Protein AF-A0A0D8ZX97-F1 (afdb_monomer_lite)

Sequence (149 aa):
MDNINALNSFAIAQISLDLYLPQQVEAIASQAKVGTRIPQRKANYSDKTRIRFKDAQGMVFRRTGLKTSSEVKKYLKVLKISLDLRLTSAWREINLNLVEKIVALITNCPLFKVGDRVYSLEYSPSQIRLEPWSPFVVRAIADGMVVLE

Foldseek 3Di:
DVVVVVVVVVVVVVVVVVVVVVVVVVVVVVVVPPPPVVPPPPDDPPPPPDQDLVNLQVLLCVLQVDDDPVLVVVLCVVVVHDDDSVDSVSSVCCNPPPSVVSNCCVVPPPPDDVPDDDDDPPPPPPPPPPPPPDDWDFPDDDPNDTDTD

Radius of gyration: 29.48 Å; chains: 1; bounding box: 79×52×67 Å

pLDDT: mean 71.2, std 17.63, range [39.88, 95.75]

Secondary structure (DSSP, 8-state):
-HHHHHHHHHHHHHHHHHHHHHHHHHHHHHHHTS----------TT-TTPPPHHHHHHHHHHHH----HHHHHHHHHHTT----TTSHHHHHHIIIIIHHHHHHHHHTS-S--TT--PPP-----------S-----EEEEETTEEEE-

Organism: NCBI:txid1618023

Structure (mmCIF, N/CA/C/O backbone):
data_AF-A0A0D8ZX97-F1
#
_entry.id   AF-A0A0D8ZX97-F1
#
loop_
_atom_site.group_PDB
_atom_site.id
_atom_site.type_symbol
_atom_site.label_atom_id
_atom_site.label_alt_id
_atom_site.label_comp_id
_atom_site.label_asym_id
_atom_site.label_entity_id
_atom_site.label_seq_id
_atom_site.pdbx_PDB_ins_code
_atom_site.Cartn_x
_atom_site.Cartn_y
_atom_site.Cartn_z
_atom_site.occupancy
_atom_site.B_iso_or_equiv
_atom_site.auth_seq_id
_atom_site.auth_comp_id
_atom_site.auth_asym_id
_atom_site.auth_atom_id
_atom_site.pdbx_PDB_model_num
ATOM 1 N N . MET A 1 1 ? 49.751 -7.057 41.583 1.00 53.66 1 MET A N 1
ATOM 2 C CA . MET A 1 1 ? 49.403 -5.667 41.188 1.00 53.66 1 MET A CA 1
ATOM 3 C C . MET A 1 1 ? 48.721 -5.628 39.812 1.00 53.66 1 MET A C 1
ATOM 5 O O . MET A 1 1 ? 48.451 -4.557 39.289 1.00 53.66 1 MET A O 1
ATOM 9 N N . ASP A 1 2 ? 48.358 -6.785 39.256 1.00 57.44 2 ASP A N 1
ATOM 10 C CA . ASP A 1 2 ? 48.023 -6.939 37.834 1.00 57.44 2 ASP A CA 1
ATOM 11 C C . ASP A 1 2 ? 46.546 -6.652 37.515 1.00 57.44 2 ASP A C 1
ATOM 13 O O . ASP A 1 2 ? 46.220 -6.203 36.420 1.00 57.44 2 ASP A O 1
ATOM 17 N N . ASN A 1 3 ? 45.657 -6.788 38.507 1.00 58.88 3 ASN A N 1
ATOM 18 C CA . ASN A 1 3 ? 44.221 -6.527 38.344 1.00 58.88 3 ASN A CA 1
ATOM 19 C C . ASN A 1 3 ? 43.877 -5.041 38.148 1.00 58.88 3 ASN A C 1
ATOM 21 O O . ASN A 1 3 ? 42.913 -4.728 37.458 1.00 58.88 3 ASN A O 1
ATOM 25 N N . ILE A 1 4 ? 44.661 -4.119 38.717 1.00 59.06 4 ILE A N 1
ATOM 26 C CA . ILE A 1 4 ? 44.428 -2.672 38.556 1.00 59.06 4 ILE A CA 1
ATOM 27 C C . ILE A 1 4 ? 44.792 -2.236 37.131 1.00 59.06 4 ILE A C 1
ATOM 29 O O . ILE A 1 4 ? 44.069 -1.461 36.512 1.00 59.06 4 ILE A O 1
ATOM 33 N N . ASN A 1 5 ? 45.862 -2.802 36.568 1.00 61.66 5 ASN A N 1
ATOM 34 C CA . ASN A 1 5 ? 46.280 -2.517 35.196 1.00 61.66 5 ASN A CA 1
ATOM 35 C C . ASN A 1 5 ? 45.299 -3.088 34.161 1.00 61.66 5 ASN A C 1
ATOM 37 O O . ASN A 1 5 ? 45.040 -2.431 33.156 1.00 61.66 5 ASN A O 1
ATOM 41 N N . ALA A 1 6 ? 44.712 -4.261 34.426 1.00 60.25 6 ALA A N 1
ATOM 42 C CA . ALA A 1 6 ? 43.682 -4.860 33.574 1.00 60.25 6 ALA A CA 1
ATOM 43 C C . ALA A 1 6 ? 42.345 -4.090 33.609 1.00 60.25 6 ALA A C 1
ATOM 45 O O . ALA A 1 6 ? 41.693 -3.924 32.581 1.00 60.25 6 ALA A O 1
ATOM 46 N N . LEU A 1 7 ? 41.945 -3.576 34.777 1.00 61.84 7 LEU A N 1
ATOM 47 C CA . LEU A 1 7 ? 40.753 -2.729 34.903 1.00 61.84 7 LEU A CA 1
ATOM 48 C C . LEU A 1 7 ? 40.947 -1.371 34.218 1.00 61.84 7 LEU A C 1
ATOM 50 O O . LEU A 1 7 ? 40.044 -0.890 33.536 1.00 61.84 7 LEU A O 1
ATOM 54 N N . ASN A 1 8 ? 42.140 -0.785 34.336 1.00 65.88 8 ASN A N 1
ATOM 55 C CA . ASN A 1 8 ? 42.470 0.475 33.674 1.00 65.88 8 ASN A CA 1
ATOM 56 C C . ASN A 1 8 ? 42.532 0.323 32.148 1.00 65.88 8 ASN A C 1
ATOM 58 O O . ASN A 1 8 ? 42.025 1.185 31.435 1.00 65.88 8 ASN A O 1
ATOM 62 N N . SER A 1 9 ? 43.096 -0.772 31.627 1.00 65.44 9 SER A N 1
ATOM 63 C CA . SER A 1 9 ? 43.127 -1.020 30.180 1.00 65.44 9 SER A CA 1
ATOM 64 C C . SER A 1 9 ? 41.730 -1.271 29.605 1.00 65.44 9 SER A C 1
ATOM 66 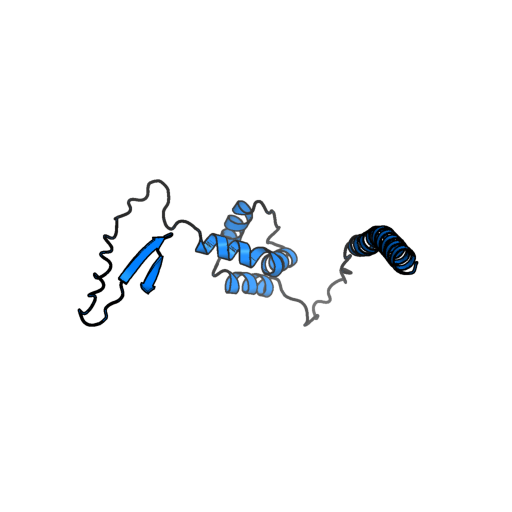O O . SER A 1 9 ? 41.422 -0.766 28.526 1.00 65.44 9 SER A O 1
ATOM 68 N N . PHE A 1 10 ? 40.856 -1.962 30.342 1.00 67.75 10 PHE A N 1
ATOM 69 C CA . PHE A 1 10 ? 39.456 -2.152 29.959 1.00 67.75 10 PHE A CA 1
ATOM 70 C C . PHE A 1 10 ? 38.674 -0.832 29.958 1.00 67.75 10 PHE A C 1
ATOM 72 O O . PHE A 1 10 ? 37.965 -0.535 28.999 1.00 67.75 10 PHE A O 1
ATOM 79 N N . ALA A 1 11 ? 38.849 -0.000 30.989 1.00 67.50 11 ALA A N 1
ATOM 80 C CA . ALA A 1 11 ? 38.216 1.315 31.061 1.00 67.50 11 ALA A CA 1
ATOM 81 C C . ALA A 1 11 ? 38.659 2.226 29.903 1.00 67.50 11 ALA A C 1
ATOM 83 O O . ALA A 1 11 ? 37.827 2.878 29.275 1.00 67.50 11 ALA A O 1
ATOM 84 N N . ILE A 1 12 ? 39.951 2.223 29.561 1.00 67.94 12 ILE A N 1
ATOM 85 C CA . ILE A 1 12 ? 40.490 2.982 28.423 1.00 67.94 12 ILE A CA 1
ATOM 86 C C . ILE A 1 12 ? 39.927 2.459 27.092 1.00 67.94 12 ILE A C 1
ATOM 88 O O . ILE A 1 12 ? 39.563 3.258 26.226 1.00 67.94 12 ILE A O 1
ATOM 92 N N . ALA A 1 13 ? 39.807 1.139 26.924 1.00 67.19 13 ALA A N 1
ATOM 93 C CA . ALA A 1 13 ? 39.220 0.536 25.728 1.00 67.19 13 ALA A CA 1
ATOM 94 C C . ALA A 1 13 ? 37.731 0.891 25.567 1.00 67.19 13 ALA A C 1
ATOM 96 O O . ALA A 1 13 ? 37.309 1.238 24.465 1.00 67.19 13 ALA A O 1
ATOM 97 N N . GLN A 1 14 ? 36.959 0.882 26.658 1.00 67.50 14 GLN A N 1
ATOM 98 C CA . GLN A 1 14 ? 35.541 1.248 26.645 1.00 67.50 14 GLN A CA 1
ATOM 99 C C . GLN A 1 14 ? 35.341 2.728 26.293 1.00 67.50 14 GLN A C 1
ATOM 101 O O . GLN A 1 14 ? 34.551 3.045 25.409 1.00 67.50 14 GLN A O 1
ATOM 106 N N . ILE A 1 15 ? 36.124 3.629 26.899 1.00 71.56 15 ILE A N 1
ATOM 107 C CA . ILE A 1 15 ? 36.088 5.069 26.591 1.00 71.56 15 ILE A CA 1
ATOM 108 C C . ILE A 1 15 ? 36.447 5.323 25.120 1.00 71.56 15 ILE A C 1
ATOM 110 O O . ILE A 1 15 ? 35.829 6.154 24.456 1.00 71.56 15 ILE A O 1
ATOM 114 N N . SER A 1 16 ? 37.425 4.584 24.589 1.00 67.50 16 SER A N 1
ATOM 115 C CA . SER A 1 16 ? 37.837 4.696 23.186 1.00 67.50 16 SER A CA 1
ATOM 116 C C . SER A 1 16 ? 36.743 4.219 22.224 1.00 67.50 16 SER A C 1
ATOM 118 O O . SER A 1 16 ? 36.531 4.840 21.184 1.00 67.50 16 SER A O 1
ATOM 120 N N . LEU A 1 17 ? 36.023 3.148 22.577 1.00 66.25 17 LEU A N 1
ATOM 121 C CA . LEU A 1 17 ? 34.891 2.632 21.805 1.00 66.25 17 LEU A CA 1
ATOM 122 C C . LEU A 1 17 ? 33.722 3.630 21.797 1.00 66.25 17 LEU A C 1
ATOM 124 O O . LEU A 1 17 ? 33.176 3.935 20.734 1.00 66.25 17 LEU A O 1
ATOM 128 N N . ASP A 1 18 ? 33.391 4.187 22.963 1.00 69.12 18 ASP A N 1
ATOM 129 C CA . ASP A 1 18 ? 32.290 5.139 23.144 1.00 69.12 18 ASP A CA 1
ATOM 130 C C . ASP A 1 18 ? 32.551 6.477 22.430 1.00 69.12 18 ASP A C 1
ATOM 132 O O . ASP A 1 18 ? 31.612 7.137 21.991 1.00 69.12 18 ASP A O 1
ATOM 136 N N . LEU A 1 19 ? 33.818 6.861 22.242 1.00 69.06 19 LEU A N 1
ATOM 137 C CA . LEU A 1 19 ? 34.210 8.020 21.429 1.00 69.06 19 LEU A CA 1
ATOM 138 C C . LEU A 1 19 ? 34.112 7.758 19.916 1.00 69.06 19 LEU A C 1
ATOM 140 O O . LEU A 1 19 ? 33.873 8.691 19.147 1.00 69.06 19 LEU A O 1
ATOM 144 N N . TYR A 1 20 ? 34.281 6.508 19.475 1.00 72.00 20 TYR A N 1
ATOM 145 C CA . TYR A 1 20 ? 34.300 6.139 18.054 1.00 72.00 20 TYR A CA 1
ATOM 146 C C . TYR A 1 20 ? 32.899 5.834 17.493 1.00 72.00 20 TYR A C 1
ATOM 148 O O . TYR A 1 20 ? 32.614 6.094 16.321 1.00 72.00 20 TYR A O 1
ATOM 156 N N . LEU A 1 21 ? 31.997 5.333 18.341 1.00 69.25 21 LEU A N 1
ATOM 157 C CA . LEU A 1 21 ? 30.601 5.017 18.011 1.00 69.25 21 LEU A CA 1
ATOM 158 C C . LEU A 1 21 ? 29.816 6.206 17.412 1.00 69.25 21 LEU A C 1
ATOM 160 O O . LEU A 1 21 ? 29.205 6.033 16.354 1.00 69.25 21 LEU A O 1
ATOM 164 N N . PRO A 1 22 ? 29.850 7.422 17.995 1.00 72.94 22 PRO A N 1
ATOM 165 C CA . PRO A 1 22 ? 29.142 8.581 17.454 1.00 72.94 22 PRO A CA 1
ATOM 166 C C . PRO A 1 22 ? 29.623 8.966 16.052 1.00 72.94 22 PRO A C 1
ATOM 168 O O . PRO A 1 22 ? 28.805 9.255 15.181 1.00 72.94 22 PRO A O 1
ATOM 171 N N . GLN A 1 23 ? 30.938 8.904 15.809 1.00 72.25 23 GLN A N 1
ATOM 172 C CA . GLN A 1 23 ? 31.531 9.236 14.510 1.00 72.25 23 GLN A CA 1
ATOM 173 C C . GLN A 1 23 ? 31.108 8.245 13.421 1.00 72.25 23 GLN A C 1
ATOM 175 O O . GLN A 1 23 ? 30.813 8.647 12.295 1.00 72.25 23 GLN A O 1
ATOM 180 N N . GLN A 1 24 ? 31.022 6.951 13.748 1.00 65.81 24 GLN A N 1
ATOM 181 C CA . GLN A 1 24 ? 30.531 5.937 12.813 1.00 65.81 24 GLN A CA 1
ATOM 182 C C . GLN A 1 24 ? 29.040 6.111 12.504 1.00 65.81 24 GLN A C 1
ATOM 184 O O . GLN A 1 24 ? 28.638 6.011 11.343 1.00 65.81 24 GLN A O 1
ATOM 189 N N . VAL A 1 25 ? 28.221 6.416 13.514 1.00 72.12 25 VAL A N 1
ATOM 190 C CA . VAL A 1 25 ? 26.783 6.669 13.332 1.00 72.12 25 VAL A CA 1
ATOM 191 C C . VAL A 1 25 ? 26.554 7.905 12.462 1.00 72.12 25 VAL A C 1
ATOM 193 O O . VAL A 1 25 ? 25.717 7.872 11.559 1.00 72.12 25 VAL A O 1
ATOM 196 N N . GLU A 1 26 ? 27.325 8.973 12.667 1.00 73.62 26 GLU A N 1
ATOM 197 C CA . GLU A 1 26 ? 27.247 10.188 11.855 1.00 73.62 26 GLU A CA 1
ATOM 198 C C . GLU A 1 26 ? 27.711 9.950 10.409 1.00 73.62 26 GLU A C 1
ATOM 200 O O . GLU A 1 26 ? 27.046 10.387 9.464 1.00 73.62 26 GLU A O 1
ATOM 205 N N . ALA A 1 27 ? 28.778 9.170 10.210 1.00 68.88 27 ALA A N 1
ATOM 206 C CA . ALA A 1 27 ? 29.239 8.766 8.884 1.00 68.88 27 ALA A CA 1
ATOM 207 C C . ALA A 1 27 ? 28.165 7.966 8.122 1.00 68.88 27 ALA A C 1
ATOM 209 O O . ALA A 1 27 ? 27.857 8.292 6.973 1.00 68.88 27 ALA A O 1
ATOM 210 N N . ILE A 1 28 ? 27.522 6.987 8.766 1.00 65.50 28 ILE A N 1
ATOM 211 C CA . ILE A 1 28 ? 26.429 6.197 8.170 1.00 65.50 28 ILE A CA 1
ATOM 212 C C . ILE A 1 28 ? 25.212 7.087 7.871 1.00 65.50 28 ILE A C 1
ATOM 214 O O . ILE A 1 28 ? 24.633 7.023 6.783 1.00 65.50 28 ILE A O 1
ATOM 218 N N . ALA A 1 29 ? 24.839 7.969 8.802 1.00 60.78 29 ALA A N 1
ATOM 219 C CA . ALA A 1 29 ? 23.714 8.884 8.625 1.00 60.78 29 ALA A CA 1
ATOM 220 C C . ALA A 1 29 ? 23.950 9.893 7.485 1.00 60.78 29 ALA A C 1
ATOM 222 O O . ALA A 1 29 ? 23.011 10.246 6.765 1.00 60.78 29 ALA A O 1
ATOM 223 N N . SER A 1 30 ? 25.192 10.340 7.279 1.00 61.00 30 SER A N 1
ATOM 224 C CA . SER A 1 30 ? 25.558 11.240 6.179 1.00 61.00 30 SER A CA 1
ATOM 225 C C . SER A 1 30 ? 25.456 10.566 4.803 1.00 61.00 30 SER A C 1
ATOM 227 O O . SER A 1 30 ? 24.991 11.194 3.851 1.00 61.00 30 SER A O 1
ATOM 229 N N . GLN A 1 31 ? 25.770 9.269 4.705 1.00 60.09 31 GLN A N 1
ATOM 230 C CA . GLN A 1 31 ? 25.590 8.484 3.477 1.00 60.09 31 GLN A CA 1
ATOM 231 C C . GLN A 1 31 ? 24.107 8.268 3.141 1.00 60.09 31 GLN A C 1
ATOM 233 O O . GLN A 1 31 ? 23.722 8.333 1.975 1.00 60.09 31 GLN A O 1
ATOM 238 N N . ALA A 1 32 ? 23.250 8.096 4.152 1.00 56.81 32 ALA A N 1
ATOM 239 C CA . ALA A 1 32 ? 21.804 7.955 3.963 1.00 56.81 32 ALA A CA 1
ATOM 240 C C . ALA A 1 32 ? 21.104 9.259 3.518 1.00 56.81 32 ALA A C 1
ATOM 242 O O . ALA A 1 32 ? 20.025 9.210 2.927 1.00 56.81 32 ALA A O 1
ATOM 243 N N . LYS A 1 33 ? 21.711 10.432 3.766 1.00 54.03 33 LYS A N 1
ATOM 244 C CA . LYS A 1 33 ? 21.197 11.750 3.338 1.00 54.03 33 LYS A CA 1
ATOM 245 C C . LYS A 1 33 ? 21.495 12.097 1.881 1.00 54.03 33 LYS A C 1
ATOM 247 O O . LYS A 1 33 ? 20.988 13.112 1.395 1.00 54.03 33 LYS A O 1
ATOM 252 N N . VAL A 1 34 ? 22.258 11.273 1.160 1.00 53.31 34 VAL A N 1
ATOM 253 C CA . VAL A 1 34 ? 22.308 11.350 -0.301 1.00 53.31 34 VAL A CA 1
ATOM 254 C C . VAL A 1 34 ? 20.946 10.888 -0.792 1.00 53.31 34 VAL A C 1
ATOM 256 O O . VAL A 1 34 ? 20.723 9.705 -1.044 1.00 53.31 34 VAL A O 1
ATOM 259 N N . GLY A 1 35 ? 20.007 11.837 -0.862 1.00 54.31 35 GLY A N 1
ATOM 260 C CA . GLY A 1 35 ? 18.701 11.628 -1.456 1.00 54.31 35 GLY A CA 1
ATOM 261 C C . GLY A 1 35 ? 18.931 10.872 -2.746 1.00 54.31 35 GLY A C 1
ATOM 262 O O . GLY A 1 35 ? 19.686 11.334 -3.605 1.00 54.31 35 GLY A O 1
ATOM 263 N N . THR A 1 36 ? 18.374 9.670 -2.826 1.00 55.50 36 THR A N 1
ATOM 264 C CA . THR A 1 36 ? 18.466 8.809 -3.992 1.00 55.50 36 THR A CA 1
ATOM 265 C C . THR A 1 36 ? 17.806 9.569 -5.134 1.00 55.50 36 THR A C 1
ATOM 267 O O . THR A 1 36 ? 16.616 9.435 -5.408 1.00 55.50 36 THR A O 1
ATOM 270 N N . ARG A 1 37 ? 18.579 10.426 -5.810 1.00 53.62 37 ARG A N 1
ATOM 271 C CA . ARG A 1 37 ? 18.293 10.895 -7.155 1.00 53.62 37 ARG A CA 1
ATOM 272 C C . ARG A 1 37 ? 18.387 9.643 -7.994 1.00 53.62 37 ARG A C 1
ATOM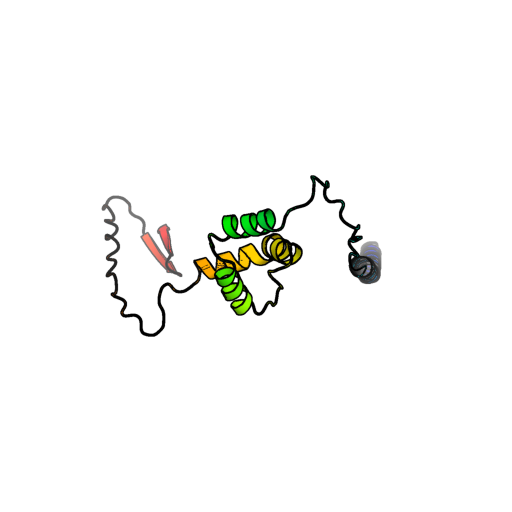 274 O O . ARG A 1 37 ? 19.430 9.339 -8.558 1.00 53.62 37 ARG A O 1
ATOM 281 N N . ILE A 1 38 ? 17.297 8.883 -8.018 1.00 58.28 38 ILE A N 1
ATOM 282 C CA . ILE A 1 38 ? 17.085 7.858 -9.021 1.00 58.28 38 ILE A CA 1
ATOM 283 C C . ILE A 1 38 ? 17.250 8.625 -10.331 1.00 58.28 38 ILE A C 1
ATOM 285 O O . ILE A 1 38 ? 16.465 9.550 -10.567 1.00 58.28 38 ILE A O 1
ATOM 289 N N . PRO A 1 39 ? 18.293 8.352 -11.134 1.00 50.62 39 PRO A N 1
ATOM 290 C CA . PRO A 1 39 ? 18.462 9.045 -12.392 1.00 50.62 39 PRO A CA 1
ATOM 291 C C . PRO A 1 39 ? 17.205 8.762 -13.202 1.00 50.62 39 PRO A C 1
ATOM 293 O O . PRO A 1 39 ? 16.966 7.637 -13.645 1.00 50.62 39 PRO A O 1
ATOM 296 N N . GLN A 1 40 ? 16.353 9.775 -13.340 1.00 52.62 40 GLN A N 1
ATOM 297 C CA . GLN A 1 40 ? 15.147 9.673 -14.135 1.00 52.62 40 GLN A CA 1
ATOM 298 C C . GLN A 1 40 ? 15.595 9.726 -15.596 1.00 52.62 40 GLN A C 1
ATOM 300 O O . GLN A 1 40 ? 15.580 10.771 -16.241 1.00 52.62 40 GLN A O 1
ATOM 305 N N . ARG A 1 41 ? 16.088 8.595 -16.114 1.00 52.75 41 ARG A N 1
ATOM 306 C CA . ARG A 1 41 ? 16.359 8.427 -17.543 1.00 52.75 41 ARG A CA 1
ATOM 307 C C . ARG A 1 41 ? 15.067 8.741 -18.298 1.00 52.75 41 ARG A C 1
ATOM 309 O O . ARG A 1 41 ? 13.998 8.256 -17.921 1.00 52.75 41 ARG A O 1
ATOM 316 N N . LYS A 1 42 ? 15.159 9.527 -19.379 1.00 52.03 42 LYS A N 1
ATOM 317 C CA . LYS A 1 42 ? 14.062 9.640 -20.352 1.00 52.03 42 LYS A CA 1
ATOM 318 C C . LYS A 1 42 ? 13.753 8.226 -20.845 1.00 52.03 42 LYS A C 1
ATOM 320 O O . LYS A 1 42 ? 14.609 7.572 -21.432 1.00 52.03 42 LYS A O 1
ATOM 325 N N . ALA A 1 43 ? 12.566 7.732 -20.511 1.00 52.06 43 ALA A N 1
ATOM 326 C CA . ALA A 1 43 ? 12.189 6.354 -20.776 1.00 52.06 43 ALA A CA 1
ATOM 327 C C . ALA A 1 43 ? 12.003 6.138 -22.285 1.00 52.06 43 ALA A C 1
ATOM 329 O O . ALA A 1 43 ? 11.147 6.779 -22.896 1.00 52.06 43 ALA A O 1
ATOM 330 N N . ASN A 1 44 ? 12.764 5.209 -22.871 1.00 61.06 44 ASN A N 1
ATOM 331 C CA . ASN A 1 44 ? 12.477 4.708 -24.212 1.00 61.06 44 ASN A CA 1
ATOM 332 C C . ASN A 1 44 ? 11.225 3.827 -24.160 1.00 61.06 44 ASN A C 1
ATOM 334 O O . ASN A 1 44 ? 11.051 3.009 -23.257 1.00 61.06 44 ASN A O 1
ATOM 338 N N . TYR A 1 45 ? 10.341 3.985 -25.144 1.00 55.06 45 TYR A N 1
ATOM 339 C CA . TYR A 1 45 ? 9.051 3.286 -25.207 1.00 55.06 45 TYR A CA 1
ATOM 340 C C . TYR A 1 45 ? 9.194 1.747 -25.267 1.00 55.06 45 TYR A C 1
ATOM 342 O O . TYR A 1 45 ? 8.256 1.022 -24.947 1.00 55.06 45 TYR A O 1
ATOM 350 N N . SER A 1 46 ? 10.382 1.252 -25.632 1.00 67.06 46 SER A N 1
ATOM 351 C CA . SER A 1 46 ? 10.733 -0.164 -25.788 1.00 67.06 46 SER A CA 1
ATOM 352 C C . SER A 1 46 ? 11.327 -0.826 -24.541 1.00 67.06 46 SER A C 1
ATOM 354 O O . SER A 1 46 ? 11.769 -1.974 -24.619 1.00 67.06 46 SER A O 1
ATOM 356 N N . ASP A 1 47 ? 11.392 -0.127 -23.407 1.00 69.19 47 ASP A N 1
ATOM 357 C CA . ASP A 1 47 ? 12.026 -0.670 -22.209 1.00 69.19 47 ASP A CA 1
ATOM 358 C C . ASP A 1 47 ? 11.182 -1.805 -21.602 1.00 69.19 47 ASP A C 1
ATOM 360 O O . ASP A 1 47 ? 10.176 -1.577 -20.925 1.00 69.19 47 ASP A O 1
ATOM 364 N N . LYS A 1 48 ? 11.589 -3.053 -21.874 1.00 68.69 48 LYS A N 1
ATOM 365 C CA . LYS A 1 48 ? 10.916 -4.279 -21.410 1.00 68.69 48 LYS A CA 1
ATOM 366 C C . LYS A 1 48 ? 10.913 -4.415 -19.885 1.00 68.69 48 LYS A C 1
ATOM 368 O O . LYS A 1 48 ? 10.107 -5.169 -19.354 1.00 68.69 48 LYS A O 1
ATOM 373 N N . THR A 1 49 ? 11.787 -3.689 -19.188 1.00 73.19 49 THR A N 1
ATOM 374 C CA . THR A 1 49 ? 11.877 -3.712 -17.721 1.00 73.19 49 THR A CA 1
ATOM 375 C C . THR A 1 49 ? 10.930 -2.714 -17.044 1.00 73.19 49 THR A C 1
ATOM 377 O O . THR A 1 49 ? 10.798 -2.704 -15.819 1.00 73.19 49 THR A O 1
ATOM 380 N N . ARG A 1 50 ? 10.222 -1.879 -17.821 1.00 73.69 50 ARG A N 1
ATOM 381 C CA . ARG A 1 50 ? 9.286 -0.889 -17.286 1.00 73.69 50 ARG A CA 1
ATOM 382 C C . ARG A 1 50 ? 7.988 -1.542 -16.821 1.00 73.69 50 ARG A C 1
ATOM 384 O O . ARG A 1 50 ? 7.232 -2.100 -17.612 1.00 73.69 50 ARG A O 1
ATOM 391 N N . ILE A 1 51 ? 7.646 -1.303 -15.559 1.00 81.00 51 ILE A N 1
ATOM 392 C CA . ILE A 1 51 ? 6.301 -1.563 -15.041 1.00 81.00 51 ILE A CA 1
ATOM 393 C C . ILE A 1 51 ? 5.347 -0.519 -15.636 1.00 81.00 51 ILE A C 1
ATOM 395 O O . ILE A 1 51 ? 5.534 0.690 -15.452 1.00 81.00 51 ILE A O 1
ATOM 399 N N . ARG A 1 52 ? 4.330 -0.961 -16.383 1.00 85.56 52 ARG A N 1
ATOM 400 C CA . ARG A 1 52 ? 3.312 -0.059 -16.940 1.00 85.56 52 ARG A CA 1
ATOM 401 C C . ARG A 1 52 ? 2.329 0.356 -15.850 1.00 85.56 52 ARG A C 1
ATOM 403 O O . ARG A 1 52 ? 2.175 -0.317 -14.836 1.00 85.56 52 ARG A O 1
ATOM 410 N N . PHE A 1 53 ? 1.603 1.447 -16.090 1.00 88.81 53 PHE A N 1
ATOM 411 C CA . PHE A 1 53 ? 0.562 1.921 -15.173 1.00 88.81 53 PHE A CA 1
ATOM 412 C C . PHE A 1 53 ? -0.468 0.828 -14.843 1.00 88.81 53 PHE A C 1
ATOM 414 O O . PHE A 1 53 ? -0.734 0.578 -13.671 1.00 88.81 53 PHE A O 1
ATOM 421 N N . LYS A 1 54 ? -0.985 0.135 -15.871 1.00 90.12 54 LYS A N 1
ATOM 422 C CA . LYS A 1 54 ? -1.953 -0.962 -15.705 1.00 90.12 54 LYS A CA 1
ATOM 423 C C . LYS A 1 54 ? -1.388 -2.116 -14.872 1.00 90.12 54 LYS A C 1
ATOM 425 O O . LYS A 1 54 ? -2.115 -2.685 -14.066 1.00 90.12 54 LYS A O 1
ATOM 430 N N . ASP A 1 55 ? -0.102 -2.418 -15.036 1.00 91.44 55 ASP A N 1
ATOM 431 C CA . ASP A 1 55 ? 0.556 -3.505 -14.311 1.00 91.44 55 ASP A CA 1
ATOM 432 C C . ASP A 1 55 ? 0.720 -3.138 -12.835 1.00 91.44 55 ASP A C 1
ATOM 434 O O . ASP A 1 55 ? 0.297 -3.896 -11.968 1.00 91.44 55 ASP A O 1
ATOM 438 N N . ALA A 1 56 ? 1.237 -1.938 -12.542 1.00 90.81 56 ALA A N 1
ATOM 439 C CA . ALA A 1 56 ? 1.386 -1.442 -11.173 1.00 90.81 56 ALA A CA 1
ATOM 440 C C . ALA A 1 56 ? 0.037 -1.374 -10.442 1.00 90.81 56 ALA A C 1
ATOM 442 O O . ALA A 1 56 ? -0.078 -1.800 -9.293 1.00 90.81 56 ALA A O 1
ATOM 443 N N . GLN A 1 57 ? -1.000 -0.889 -11.127 1.00 94.62 57 GLN A N 1
ATOM 444 C CA . GLN A 1 57 ? -2.361 -0.865 -10.602 1.00 94.62 57 GLN A CA 1
ATOM 445 C C . GLN A 1 57 ? -2.885 -2.285 -10.338 1.00 94.62 57 GLN A C 1
ATOM 447 O O . GLN A 1 57 ? -3.414 -2.566 -9.263 1.00 94.62 57 GLN A O 1
ATOM 452 N N . GLY A 1 58 ? -2.681 -3.202 -11.286 1.00 94.75 58 GLY A N 1
ATOM 453 C CA . GLY A 1 58 ? -3.066 -4.603 -11.151 1.00 94.75 58 GLY A CA 1
ATOM 454 C C . GLY A 1 58 ? -2.366 -5.311 -9.990 1.00 94.75 58 GLY A C 1
ATOM 455 O O . GLY A 1 58 ? -2.997 -6.118 -9.313 1.00 94.75 58 GLY A O 1
ATOM 456 N N . MET A 1 59 ? -1.097 -4.998 -9.715 1.00 93.56 59 MET A N 1
ATOM 457 C CA . MET A 1 59 ? -0.366 -5.545 -8.564 1.00 93.56 59 MET A CA 1
ATOM 458 C C . MET A 1 59 ? -1.018 -5.140 -7.239 1.00 93.56 59 MET A C 1
ATOM 460 O O . MET A 1 59 ? -1.249 -5.997 -6.387 1.00 93.56 59 MET A O 1
ATOM 464 N N . VAL A 1 60 ? -1.377 -3.860 -7.086 1.00 94.31 60 VAL A N 1
ATOM 465 C CA . VAL A 1 60 ? -2.054 -3.369 -5.875 1.00 94.31 60 VAL A CA 1
ATOM 466 C C . VAL A 1 60 ? -3.420 -4.029 -5.710 1.00 94.31 60 VAL A C 1
ATOM 468 O O . VAL A 1 60 ? -3.737 -4.505 -4.622 1.00 94.31 60 VAL A O 1
ATOM 471 N N . PHE A 1 61 ? -4.216 -4.121 -6.776 1.00 95.75 61 PHE A N 1
ATOM 472 C CA . PHE A 1 61 ? -5.540 -4.751 -6.726 1.00 95.75 61 PHE A CA 1
ATOM 473 C C . PHE A 1 61 ? -5.482 -6.231 -6.353 1.00 95.75 61 PHE A C 1
ATOM 475 O O . PHE A 1 61 ? -6.251 -6.676 -5.507 1.00 95.75 61 PHE A O 1
ATOM 482 N N . ARG A 1 62 ? -4.522 -6.987 -6.896 1.00 94.50 62 ARG A N 1
ATOM 483 C CA . ARG A 1 62 ? -4.343 -8.401 -6.532 1.00 94.50 62 ARG A CA 1
ATOM 484 C C . ARG A 1 62 ? -3.985 -8.591 -5.062 1.00 94.50 62 ARG A C 1
ATOM 486 O O . ARG A 1 62 ? -4.478 -9.525 -4.448 1.00 94.50 62 ARG A O 1
ATOM 493 N N . ARG A 1 63 ? -3.140 -7.722 -4.498 1.00 93.31 63 ARG A N 1
ATOM 494 C CA . ARG A 1 63 ? -2.712 -7.845 -3.094 1.00 93.31 63 ARG A CA 1
ATOM 495 C C . ARG A 1 63 ? -3.744 -7.328 -2.097 1.00 93.31 63 ARG A C 1
ATOM 497 O O . ARG A 1 63 ? -3.811 -7.837 -0.990 1.00 93.31 63 ARG A O 1
ATOM 504 N N . THR A 1 64 ? -4.514 -6.309 -2.472 1.00 91.12 64 THR A N 1
ATOM 505 C CA . THR A 1 64 ? -5.502 -5.677 -1.579 1.00 91.12 64 THR A CA 1
ATOM 506 C C . THR A 1 64 ? -6.909 -6.250 -1.726 1.00 91.12 64 THR A C 1
ATOM 508 O O . THR A 1 64 ? -7.742 -6.020 -0.859 1.00 91.12 64 THR A O 1
ATOM 511 N N . GLY A 1 65 ? -7.206 -6.953 -2.824 1.00 90.69 65 GLY A N 1
ATOM 512 C CA . GLY A 1 65 ? -8.558 -7.409 -3.162 1.00 90.69 65 GLY A CA 1
ATOM 513 C C . GLY A 1 65 ? -9.495 -6.296 -3.653 1.00 90.69 65 GLY A C 1
ATOM 514 O O . GLY A 1 65 ? -10.652 -6.565 -3.976 1.00 90.69 65 GLY A O 1
ATOM 515 N N . LEU A 1 66 ? -9.009 -5.053 -3.735 1.00 91.94 66 LEU A N 1
ATOM 516 C CA . LEU A 1 66 ? -9.780 -3.897 -4.187 1.00 91.94 66 LEU A CA 1
ATOM 517 C C . LEU A 1 66 ? -9.924 -3.897 -5.709 1.00 91.94 66 LEU A C 1
ATOM 519 O O . LEU A 1 66 ? -9.012 -4.298 -6.435 1.00 91.94 66 LEU A O 1
ATOM 523 N N . LYS A 1 67 ? -11.065 -3.412 -6.202 1.00 91.88 67 LYS A N 1
ATOM 524 C CA . LYS A 1 67 ? -11.387 -3.416 -7.640 1.00 91.88 67 LYS A CA 1
ATOM 525 C C . LYS A 1 67 ? -11.254 -2.039 -8.271 1.00 91.88 67 LYS A C 1
ATOM 527 O O . LYS A 1 67 ? -11.036 -1.930 -9.477 1.00 91.88 67 LYS A O 1
ATOM 532 N N . THR A 1 68 ? -11.408 -0.984 -7.473 1.00 94.12 68 THR A N 1
ATOM 533 C CA . THR A 1 68 ? -11.488 0.386 -7.980 1.00 94.12 68 THR A CA 1
ATOM 534 C C . THR A 1 68 ? -10.419 1.294 -7.379 1.00 94.12 68 THR A C 1
ATOM 536 O O . THR A 1 68 ? -9.982 1.146 -6.239 1.00 94.12 68 THR A O 1
ATOM 539 N N . SER A 1 69 ? -9.986 2.296 -8.149 1.00 93.19 69 SER A N 1
ATOM 540 C CA . SER A 1 69 ? -9.048 3.316 -7.659 1.00 93.19 69 SER A CA 1
ATOM 541 C C . SER A 1 69 ? -9.675 4.227 -6.599 1.00 93.19 69 SER A C 1
ATOM 543 O O . SER A 1 69 ? -8.968 4.768 -5.748 1.00 93.19 69 SER A O 1
ATOM 545 N N . SER A 1 70 ? -11.001 4.381 -6.617 1.00 93.12 70 SER A N 1
ATOM 546 C CA . SER A 1 70 ? -11.745 5.136 -5.612 1.00 93.12 70 SER A CA 1
ATOM 547 C C . SER A 1 70 ? -11.730 4.441 -4.251 1.00 93.12 70 SER A C 1
ATOM 549 O O . SER A 1 70 ? -11.578 5.127 -3.243 1.00 93.12 70 SER A O 1
ATOM 551 N N . GLU A 1 71 ? -11.814 3.108 -4.200 1.00 92.69 71 GLU A N 1
ATOM 552 C CA . GLU A 1 71 ? -11.616 2.331 -2.968 1.00 92.69 71 GLU A CA 1
ATOM 553 C C . GLU A 1 71 ? -10.229 2.571 -2.378 1.00 92.69 71 GLU A C 1
ATOM 555 O O . GLU A 1 71 ? -10.123 2.975 -1.222 1.00 92.69 71 GLU A O 1
ATOM 560 N N . VAL A 1 72 ? -9.174 2.435 -3.185 1.00 93.06 72 VAL A N 1
ATOM 561 C CA . VAL A 1 72 ? -7.793 2.701 -2.744 1.00 93.06 72 VAL A CA 1
ATOM 562 C C . VAL A 1 72 ? -7.671 4.120 -2.180 1.00 93.06 72 VAL A C 1
ATOM 564 O O . VAL A 1 72 ? -7.092 4.326 -1.114 1.00 93.06 72 VAL A O 1
ATOM 567 N N . LYS A 1 73 ? -8.292 5.107 -2.837 1.00 94.25 73 LYS A N 1
ATOM 568 C CA . LYS A 1 73 ? -8.299 6.502 -2.378 1.00 94.25 73 LYS A CA 1
ATOM 569 C C . LYS A 1 73 ? -8.982 6.686 -1.016 1.00 94.25 73 LYS A C 1
ATOM 571 O O . LYS A 1 73 ? -8.543 7.539 -0.246 1.00 94.25 73 LYS A O 1
ATOM 576 N N . LYS A 1 74 ? -10.021 5.905 -0.690 1.00 92.75 74 LYS A N 1
ATOM 577 C CA . LYS A 1 74 ? -10.666 5.940 0.638 1.00 92.75 74 LYS A CA 1
ATOM 578 C C . LYS A 1 74 ? -9.679 5.523 1.727 1.00 92.75 74 LYS A C 1
ATOM 580 O O . LYS A 1 74 ? -9.533 6.246 2.707 1.00 92.75 74 LYS A O 1
ATOM 585 N N . TYR A 1 75 ? -8.960 4.421 1.527 1.00 92.44 75 TYR A N 1
ATOM 586 C CA . TYR A 1 75 ? -7.989 3.930 2.509 1.00 92.44 75 TYR A CA 1
ATOM 587 C C . TYR A 1 75 ? -6.766 4.843 2.633 1.00 92.44 75 TYR A C 1
ATOM 589 O O . TYR A 1 75 ? -6.321 5.120 3.743 1.00 92.44 75 TYR A O 1
ATOM 597 N N . LEU A 1 76 ? -6.282 5.416 1.527 1.00 92.44 76 LEU A N 1
ATOM 598 C CA . LEU A 1 76 ? -5.225 6.434 1.576 1.00 92.44 76 LEU A CA 1
ATOM 599 C C . LEU A 1 76 ? -5.648 7.675 2.377 1.00 92.44 76 LEU A C 1
ATOM 601 O O . LEU A 1 76 ? -4.847 8.218 3.138 1.00 92.44 76 LEU A O 1
ATOM 605 N N . LYS A 1 77 ? -6.921 8.083 2.274 1.00 92.94 77 LYS A N 1
ATOM 606 C CA . LYS A 1 77 ? -7.479 9.178 3.081 1.00 92.94 77 LYS A CA 1
ATOM 607 C C . LYS A 1 77 ? -7.493 8.838 4.574 1.00 92.94 77 LYS A C 1
ATOM 609 O O . LYS A 1 77 ? -7.140 9.696 5.376 1.00 92.94 77 LYS A O 1
ATOM 614 N N . VAL A 1 78 ? -7.857 7.606 4.944 1.00 90.38 78 VAL A N 1
ATOM 615 C CA . VAL A 1 78 ? -7.813 7.128 6.342 1.00 90.38 78 VAL A CA 1
ATOM 616 C C . VAL A 1 78 ? -6.380 7.151 6.880 1.00 90.38 78 VAL A C 1
ATOM 618 O O . VAL A 1 78 ? -6.148 7.614 7.992 1.00 90.38 78 VAL A O 1
ATOM 621 N N . LEU A 1 79 ? -5.408 6.751 6.057 1.00 89.19 79 LEU A N 1
ATOM 622 C CA . LEU A 1 79 ? -3.980 6.797 6.386 1.00 89.19 79 LEU A CA 1
ATOM 623 C C . LEU A 1 79 ? -3.385 8.217 6.392 1.00 89.19 79 LEU A C 1
ATOM 625 O O . LEU A 1 79 ? -2.214 8.371 6.726 1.00 89.19 79 LEU A O 1
ATOM 629 N N . LYS A 1 80 ? -4.166 9.251 6.040 1.00 93.31 80 LYS A N 1
ATOM 630 C CA . LYS A 1 80 ? -3.728 10.652 5.897 1.00 93.31 80 LYS A CA 1
ATOM 631 C C . LYS A 1 80 ? -2.587 10.843 4.884 1.00 93.31 80 LYS A C 1
ATOM 633 O O . LYS A 1 80 ? -1.777 11.753 5.028 1.00 93.31 80 LYS A O 1
ATOM 638 N N . ILE A 1 81 ? -2.539 10.012 3.842 1.00 91.81 81 ILE A N 1
ATOM 639 C CA . ILE A 1 81 ? -1.523 10.078 2.784 1.00 91.81 81 ILE A CA 1
ATOM 640 C C . ILE A 1 81 ? -2.167 10.585 1.492 1.00 91.81 81 ILE A C 1
ATOM 642 O O . ILE A 1 81 ? -3.141 10.013 0.997 1.00 91.81 81 ILE A O 1
ATOM 646 N N . SER A 1 82 ? -1.604 11.646 0.913 1.00 91.69 82 SER A N 1
ATOM 647 C CA . SER A 1 82 ? -1.982 12.146 -0.408 1.00 91.69 82 SER A CA 1
ATOM 648 C C . SER A 1 82 ? -1.010 11.626 -1.469 1.00 91.69 82 SER 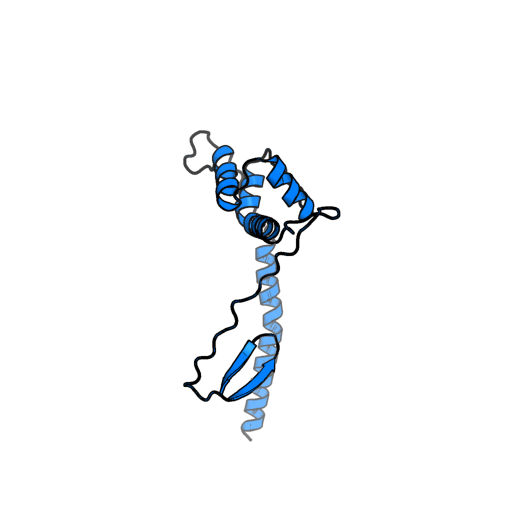A C 1
ATOM 650 O O . SER A 1 82 ? 0.179 11.921 -1.460 1.00 91.69 82 SER A O 1
ATOM 652 N N . LEU A 1 83 ? -1.528 10.839 -2.412 1.00 91.44 83 LEU A N 1
ATOM 653 C CA . LEU A 1 83 ? -0.785 10.363 -3.579 1.00 91.44 83 LEU A CA 1
ATOM 654 C C . LEU A 1 83 ? -1.587 10.648 -4.847 1.00 91.44 83 LEU A C 1
ATOM 656 O O . LEU A 1 83 ? -2.805 10.449 -4.879 1.00 91.44 83 LEU A O 1
ATOM 660 N N . ASP A 1 84 ? -0.901 11.078 -5.906 1.00 90.88 84 ASP A N 1
ATOM 661 C CA . ASP A 1 84 ? -1.521 11.221 -7.220 1.00 90.88 84 ASP A CA 1
ATOM 662 C C . ASP A 1 84 ? -1.599 9.861 -7.927 1.00 90.88 84 ASP A C 1
ATOM 664 O O . ASP A 1 84 ? -0.646 9.390 -8.549 1.00 90.88 84 ASP A O 1
ATOM 668 N N . LEU A 1 85 ? -2.776 9.237 -7.853 1.00 91.38 85 LEU A N 1
ATOM 669 C CA . LEU A 1 85 ? -3.068 7.935 -8.461 1.00 91.38 85 LEU A CA 1
ATOM 670 C C . LEU A 1 85 ? -3.041 7.938 -10.000 1.00 91.38 85 LEU A C 1
ATOM 672 O O . LEU A 1 85 ? -3.250 6.889 -10.609 1.00 91.38 85 LEU A O 1
ATOM 676 N N . ARG A 1 86 ? -2.791 9.075 -10.660 1.00 88.69 86 ARG A N 1
ATOM 677 C CA . ARG A 1 86 ? -2.528 9.125 -12.108 1.00 88.69 86 ARG A CA 1
ATOM 678 C C . ARG A 1 86 ? -1.104 8.684 -12.452 1.00 88.69 86 ARG A C 1
ATOM 680 O O . ARG A 1 86 ? -0.841 8.302 -13.590 1.00 88.69 86 ARG A O 1
ATOM 687 N N . LEU A 1 87 ? -0.190 8.699 -11.482 1.00 89.38 87 LEU A N 1
ATOM 688 C CA . LEU A 1 87 ? 1.221 8.386 -11.686 1.00 89.38 87 LEU A CA 1
ATOM 689 C C . LEU A 1 87 ? 1.523 6.912 -11.406 1.00 89.38 87 LEU A C 1
ATOM 691 O O . LEU A 1 87 ? 1.105 6.349 -10.398 1.00 89.38 87 LEU A O 1
ATOM 695 N N . THR A 1 88 ? 2.329 6.278 -12.263 1.00 90.88 88 THR A N 1
ATOM 696 C CA . THR A 1 88 ? 2.793 4.895 -12.036 1.00 90.88 88 THR A CA 1
ATOM 697 C C . THR A 1 88 ? 3.654 4.776 -10.775 1.00 90.88 88 THR A C 1
ATOM 699 O O . THR A 1 88 ? 3.608 3.752 -10.097 1.00 90.88 88 THR A O 1
ATOM 702 N N . SER A 1 89 ? 4.406 5.828 -10.431 1.00 87.56 89 SER A N 1
ATOM 703 C CA . SER A 1 89 ? 5.195 5.894 -9.196 1.00 87.56 89 SER A CA 1
ATOM 704 C C . SER A 1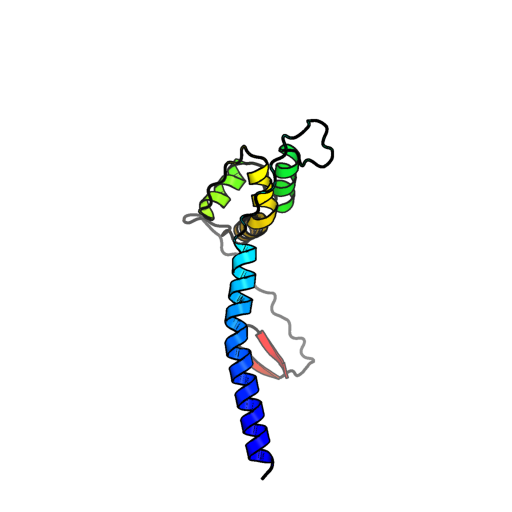 89 ? 4.320 5.788 -7.949 1.00 87.56 89 SER A C 1
ATOM 706 O O . SER A 1 89 ? 4.687 5.061 -7.035 1.00 87.56 89 SER A O 1
ATOM 708 N N . ALA A 1 90 ? 3.140 6.416 -7.938 1.00 90.75 90 ALA A N 1
ATOM 709 C CA . ALA A 1 90 ? 2.207 6.320 -6.819 1.00 90.75 90 ALA A CA 1
ATOM 710 C C . ALA A 1 90 ? 1.725 4.879 -6.601 1.00 90.75 90 ALA A C 1
ATOM 712 O O . ALA A 1 90 ? 1.726 4.392 -5.478 1.00 90.75 90 ALA A O 1
ATOM 713 N N . TRP A 1 91 ? 1.377 4.159 -7.671 1.00 93.56 91 TRP A N 1
ATOM 714 C CA . TRP A 1 91 ? 0.981 2.748 -7.569 1.00 93.56 91 TRP A CA 1
ATOM 715 C C . TRP A 1 91 ? 2.124 1.844 -7.108 1.00 93.56 91 TRP A C 1
ATOM 717 O O . TRP A 1 91 ? 1.895 0.904 -6.348 1.00 93.56 91 TRP A O 1
ATOM 727 N N . ARG A 1 92 ? 3.359 2.142 -7.523 1.00 91.75 92 ARG A N 1
ATOM 728 C CA . ARG A 1 92 ? 4.546 1.423 -7.053 1.00 91.75 92 ARG A CA 1
ATOM 729 C C . ARG A 1 92 ? 4.794 1.664 -5.564 1.00 91.75 92 ARG A C 1
ATOM 731 O O . ARG A 1 92 ? 5.025 0.702 -4.842 1.00 91.75 92 ARG A O 1
ATOM 738 N N . GLU A 1 93 ? 4.690 2.913 -5.122 1.00 92.12 93 GLU A N 1
ATOM 739 C CA . GLU A 1 93 ? 4.824 3.303 -3.716 1.00 92.12 93 GLU A CA 1
ATOM 740 C C . GLU A 1 93 ? 3.765 2.621 -2.848 1.00 92.12 93 GLU A C 1
ATOM 742 O O . GLU A 1 93 ? 4.077 2.040 -1.810 1.00 92.12 93 GLU A O 1
ATOM 747 N N . ILE A 1 94 ? 2.514 2.599 -3.324 1.00 93.12 94 ILE A N 1
ATOM 748 C CA . ILE A 1 94 ? 1.434 1.884 -2.647 1.00 93.12 94 ILE A CA 1
ATOM 749 C C . ILE A 1 94 ? 1.788 0.406 -2.526 1.00 93.12 94 ILE A C 1
ATOM 751 O O . ILE A 1 94 ? 1.720 -0.144 -1.430 1.00 93.12 94 ILE A O 1
ATOM 755 N N . ASN A 1 95 ? 2.201 -0.225 -3.627 1.00 93.62 95 ASN A N 1
ATOM 756 C CA . ASN A 1 95 ? 2.523 -1.645 -3.642 1.00 93.62 95 ASN A CA 1
ATOM 757 C C . ASN A 1 95 ? 3.674 -2.018 -2.698 1.00 93.62 95 ASN A C 1
ATOM 759 O O . ASN A 1 95 ? 3.628 -3.083 -2.089 1.00 93.62 95 ASN A O 1
ATOM 763 N N . LEU A 1 96 ? 4.700 -1.176 -2.593 1.00 91.69 96 LEU A N 1
ATOM 764 C CA . LEU A 1 96 ? 5.876 -1.462 -1.775 1.00 91.69 96 LEU A CA 1
ATOM 765 C C . LEU A 1 96 ? 5.634 -1.173 -0.291 1.00 91.69 96 LEU A C 1
ATOM 767 O O . LEU A 1 96 ? 5.951 -2.018 0.535 1.00 91.69 96 LEU A O 1
ATOM 771 N N . ASN A 1 97 ? 5.037 -0.024 0.037 1.00 92.44 97 ASN A N 1
ATOM 772 C CA . ASN A 1 97 ? 5.073 0.508 1.403 1.00 92.44 97 ASN A CA 1
ATOM 773 C C . ASN A 1 97 ? 3.697 0.613 2.080 1.00 92.44 97 ASN A C 1
ATOM 775 O O . ASN A 1 97 ? 3.620 0.705 3.306 1.00 92.44 97 ASN A O 1
ATOM 779 N N . LEU A 1 98 ? 2.598 0.643 1.314 1.00 92.94 98 LEU A N 1
ATOM 780 C CA . LEU A 1 98 ? 1.260 0.936 1.856 1.00 92.94 98 LEU A CA 1
ATOM 781 C C . LEU A 1 98 ? 0.272 -0.225 1.755 1.00 92.94 98 LEU A C 1
ATOM 783 O O . LEU A 1 98 ? -0.728 -0.210 2.468 1.00 92.94 98 LEU A O 1
ATOM 787 N N . VAL A 1 99 ? 0.529 -1.231 0.914 1.00 93.88 99 VAL A N 1
ATOM 788 C CA . VAL A 1 99 ? -0.390 -2.363 0.712 1.00 93.88 99 VAL A CA 1
ATOM 789 C C . VAL A 1 99 ? -0.705 -3.076 2.020 1.00 93.88 99 VAL A C 1
ATOM 791 O O . VAL A 1 99 ? -1.873 -3.314 2.291 1.00 93.88 99 VAL A O 1
ATOM 794 N N . GLU A 1 100 ? 0.291 -3.356 2.857 1.00 92.56 100 GLU A N 1
ATOM 795 C CA . GLU A 1 100 ? 0.074 -4.060 4.128 1.00 92.56 100 GLU A CA 1
ATOM 796 C C . GLU A 1 100 ? -0.798 -3.247 5.088 1.00 92.56 100 GLU A C 1
ATOM 798 O O . GLU A 1 100 ? -1.710 -3.785 5.709 1.00 92.56 100 GLU A O 1
ATOM 803 N N . LYS A 1 101 ? -0.600 -1.924 5.131 1.00 92.12 101 LYS A N 1
ATOM 804 C CA . LYS A 1 101 ? -1.432 -1.013 5.929 1.00 92.12 101 LYS A CA 1
ATOM 805 C C . LYS A 1 101 ? -2.869 -0.965 5.413 1.00 92.12 101 LYS A C 1
ATOM 807 O O . LYS A 1 101 ? -3.805 -0.940 6.205 1.00 92.12 101 LYS A O 1
ATOM 812 N N . ILE A 1 102 ? -3.054 -0.958 4.093 1.00 92.19 102 ILE A N 1
ATOM 813 C CA . ILE A 1 102 ? -4.383 -0.987 3.470 1.00 92.19 102 ILE A CA 1
ATOM 814 C C . ILE A 1 102 ? -5.075 -2.322 3.763 1.00 92.19 102 ILE A C 1
ATOM 816 O O . ILE A 1 102 ? -6.236 -2.316 4.152 1.00 92.19 102 ILE A O 1
ATOM 820 N N . VAL A 1 103 ? -4.370 -3.448 3.633 1.00 93.00 103 VAL A N 1
ATOM 821 C CA . VAL A 1 103 ? -4.909 -4.780 3.945 1.00 93.00 103 VAL A CA 1
ATOM 822 C C . VAL A 1 103 ? -5.308 -4.871 5.414 1.00 93.00 103 VAL A C 1
ATOM 824 O O . VAL A 1 103 ? -6.431 -5.273 5.695 1.00 93.00 103 VAL A O 1
ATOM 827 N N . ALA A 1 104 ? -4.458 -4.410 6.335 1.00 89.94 104 ALA A N 1
ATOM 828 C CA . ALA A 1 104 ? -4.774 -4.379 7.760 1.00 89.94 104 ALA A CA 1
ATOM 829 C C . ALA A 1 104 ? -6.029 -3.541 8.064 1.00 89.94 104 ALA A C 1
ATOM 831 O O . ALA A 1 104 ? -6.844 -3.922 8.898 1.00 89.94 104 ALA A O 1
ATOM 832 N N . LEU A 1 105 ? -6.224 -2.413 7.371 1.00 87.62 105 LEU A N 1
ATOM 833 C CA . LEU A 1 105 ? -7.445 -1.614 7.504 1.00 87.62 105 LEU A CA 1
ATOM 834 C C . LEU A 1 105 ? -8.680 -2.323 6.943 1.00 87.62 105 LEU A C 1
ATOM 836 O O . LEU A 1 105 ? -9.765 -2.151 7.484 1.00 87.62 105 LEU A O 1
ATOM 840 N N . ILE A 1 106 ? -8.536 -3.102 5.870 1.00 87.81 106 ILE A N 1
ATOM 841 C CA . ILE A 1 106 ? -9.639 -3.884 5.302 1.00 87.81 106 ILE A CA 1
ATOM 842 C C . ILE A 1 106 ? -10.043 -5.003 6.266 1.00 87.81 106 ILE A C 1
ATOM 844 O O . ILE A 1 106 ? -11.231 -5.176 6.518 1.00 87.81 106 ILE A O 1
ATOM 848 N N . THR A 1 107 ? -9.078 -5.733 6.829 1.00 84.81 107 THR A N 1
ATOM 849 C CA . THR A 1 107 ? -9.347 -6.854 7.744 1.00 84.81 107 THR A CA 1
ATOM 850 C C . THR A 1 107 ? -9.854 -6.394 9.105 1.00 84.81 107 THR A C 1
ATOM 852 O O . THR A 1 107 ? -10.714 -7.048 9.681 1.00 84.81 107 THR A O 1
ATOM 855 N N . ASN A 1 108 ? -9.352 -5.264 9.607 1.00 76.88 108 ASN A N 1
ATOM 856 C CA . ASN A 1 108 ? -9.728 -4.726 10.918 1.00 76.88 108 ASN A CA 1
ATOM 857 C C . ASN A 1 108 ? -10.901 -3.739 10.843 1.00 76.88 108 ASN A C 1
ATOM 859 O O . ASN A 1 108 ? -11.266 -3.140 11.857 1.00 76.88 108 ASN A O 1
ATOM 863 N N . CYS A 1 109 ? -11.479 -3.520 9.658 1.00 62.19 109 CYS A N 1
ATOM 864 C CA . CYS A 1 109 ? -12.647 -2.664 9.525 1.00 62.19 109 CYS A CA 1
ATOM 865 C C . CYS A 1 109 ? -13.819 -3.314 10.280 1.00 62.19 109 CYS A C 1
ATOM 867 O O . CYS A 1 109 ? -14.158 -4.461 9.983 1.00 62.19 109 CYS A O 1
ATOM 869 N N . PRO A 1 110 ? -14.461 -2.607 11.229 1.00 60.34 110 PRO A N 1
ATOM 870 C CA . PRO A 1 110 ? -15.639 -3.140 11.891 1.00 60.34 110 PRO A CA 1
ATOM 871 C C . PRO A 1 110 ? -16.699 -3.423 10.825 1.00 60.34 110 PRO A C 1
ATOM 873 O O . PRO A 1 110 ? -17.038 -2.548 10.025 1.00 60.34 110 PRO A O 1
ATOM 876 N N . LEU A 1 111 ? -17.210 -4.656 10.811 1.00 63.88 111 LEU A N 1
ATOM 877 C CA . LEU A 1 111 ? -18.273 -5.112 9.906 1.00 63.88 111 LEU A CA 1
ATOM 878 C C . LEU A 1 111 ? -19.556 -4.272 10.019 1.00 63.88 111 LEU A C 1
ATOM 880 O O . LEU A 1 111 ? -20.406 -4.326 9.134 1.00 63.88 111 LEU A O 1
ATOM 884 N N . PHE A 1 112 ? -19.676 -3.485 11.087 1.00 63.12 112 PHE A N 1
ATOM 885 C CA . PHE A 1 112 ? -20.878 -2.766 11.470 1.00 63.12 112 PHE A CA 1
ATOM 886 C C . PHE A 1 112 ? -20.601 -1.270 11.607 1.00 63.12 112 PHE A C 1
ATOM 888 O O . PHE A 1 112 ? -19.547 -0.847 12.092 1.00 63.12 112 PHE A O 1
ATOM 895 N N . 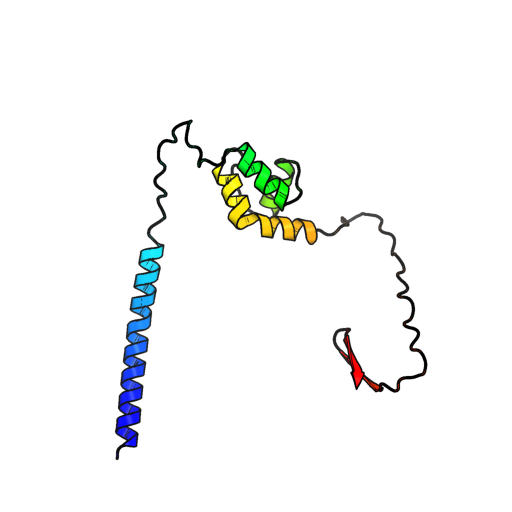LYS A 1 113 ? -21.567 -0.457 11.187 1.00 59.78 113 LYS A N 1
ATOM 896 C CA . LYS A 1 113 ? -21.581 0.997 11.357 1.00 59.78 113 LYS A CA 1
ATOM 897 C C . LYS A 1 113 ? -22.489 1.386 12.519 1.00 59.78 113 LYS A C 1
ATOM 899 O O . LYS A 1 113 ? -23.397 0.655 12.904 1.00 59.78 113 LYS A O 1
ATOM 904 N N . VAL A 1 114 ? -22.267 2.584 13.059 1.00 53.03 114 VAL A N 1
ATOM 905 C CA . VAL A 1 114 ? -23.157 3.166 14.072 1.00 53.03 114 VAL A CA 1
ATOM 906 C C . VAL A 1 114 ? -24.554 3.332 13.465 1.00 53.03 114 VAL A C 1
ATOM 908 O O . VAL A 1 114 ? -24.716 4.064 12.490 1.00 53.03 114 VAL A O 1
ATOM 911 N N . GLY A 1 115 ? -25.541 2.637 14.036 1.00 65.44 115 GLY A N 1
ATOM 912 C CA . GLY A 1 115 ? -26.931 2.621 13.564 1.00 65.44 115 GLY A CA 1
ATOM 913 C C . GLY A 1 115 ? -27.353 1.343 12.831 1.00 65.44 115 GLY A C 1
ATOM 914 O O . GLY A 1 115 ? -28.545 1.176 12.573 1.00 65.44 115 GLY A O 1
ATOM 915 N N . ASP A 1 116 ? -26.425 0.426 12.539 1.00 64.12 116 ASP A N 1
ATOM 916 C CA . ASP A 1 116 ? -26.785 -0.879 11.985 1.00 64.12 116 ASP A CA 1
ATOM 917 C C . ASP A 1 116 ? -27.546 -1.707 13.031 1.00 64.12 116 ASP A C 1
ATOM 919 O O . ASP A 1 116 ? -27.135 -1.829 14.188 1.00 64.12 116 ASP A O 1
ATOM 923 N N . ARG A 1 117 ? -28.672 -2.302 12.620 1.00 57.81 117 ARG A N 1
ATOM 924 C CA . ARG A 1 117 ? -29.387 -3.290 13.435 1.00 57.81 117 ARG A CA 1
ATOM 925 C C . ARG A 1 117 ? -28.642 -4.614 13.343 1.00 57.81 117 ARG A C 1
ATOM 927 O O . ARG A 1 117 ? -28.745 -5.315 12.340 1.00 57.81 117 ARG A O 1
ATOM 934 N N . VAL A 1 118 ? -27.889 -4.935 14.385 1.00 66.00 118 VAL A N 1
ATOM 935 C CA . VAL A 1 118 ? -27.190 -6.213 14.528 1.00 66.00 118 VAL A CA 1
ATOM 936 C C . VAL A 1 118 ? -27.980 -7.153 15.424 1.00 66.00 118 VAL A C 1
ATOM 938 O O . VAL A 1 118 ? -28.492 -6.750 16.466 1.00 66.00 118 VAL A O 1
ATOM 941 N N . TYR A 1 119 ? -28.057 -8.414 15.013 1.00 62.09 119 TYR A N 1
ATOM 942 C CA . TYR A 1 119 ? -28.571 -9.493 15.844 1.00 62.09 119 TYR A CA 1
ATOM 943 C C . TYR A 1 119 ? -27.395 -10.158 16.549 1.00 62.09 119 TYR A C 1
ATOM 945 O O . TYR A 1 119 ? -26.393 -10.487 15.910 1.00 62.09 119 TYR A O 1
ATOM 953 N N . SER A 1 120 ? -27.516 -10.350 17.862 1.00 61.50 120 SER A N 1
ATOM 954 C CA . SER A 1 120 ? -26.574 -11.187 18.597 1.00 61.50 120 SER A CA 1
ATOM 955 C C . SER A 1 120 ? -26.741 -12.620 18.105 1.00 61.50 120 SER A C 1
ATOM 957 O O . SER A 1 120 ? -27.817 -13.201 18.239 1.00 61.50 120 SER A O 1
ATOM 959 N N . LEU A 1 121 ? -25.691 -13.185 17.513 1.00 64.25 121 LEU A N 1
ATOM 960 C CA . LEU A 1 121 ? -25.603 -14.631 17.392 1.00 64.25 121 LEU A CA 1
ATOM 961 C C . LEU A 1 121 ? -25.290 -15.139 18.796 1.00 64.25 121 LEU A C 1
ATOM 963 O O . LEU A 1 121 ? -24.168 -14.975 19.272 1.00 64.25 121 LEU A O 1
ATOM 967 N N . GLU A 1 122 ? -26.284 -15.719 19.468 1.00 51.31 122 GLU A N 1
ATOM 968 C CA . GLU A 1 122 ? -26.059 -16.508 20.677 1.00 51.31 122 GLU A CA 1
ATOM 969 C C . GLU A 1 122 ? -25.229 -17.736 20.293 1.00 51.31 122 GLU A C 1
ATOM 971 O O . GLU A 1 122 ? -25.735 -18.818 19.997 1.00 51.31 122 GLU A O 1
ATOM 976 N N . TYR A 1 123 ? -23.914 -17.544 20.228 1.00 51.97 123 TYR A N 1
ATOM 977 C CA . TYR A 1 123 ? -22.975 -18.634 20.095 1.00 51.97 123 TYR A CA 1
ATOM 978 C C . TYR A 1 123 ? -22.960 -19.356 21.435 1.00 51.97 123 TYR A C 1
ATOM 980 O O . TYR A 1 123 ? -22.354 -18.893 22.397 1.00 51.97 123 TYR A O 1
ATOM 988 N N . SER A 1 124 ? -23.677 -20.472 21.506 1.00 58.38 124 SER A N 1
ATOM 989 C CA . SER A 1 124 ? -23.478 -21.461 22.554 1.00 58.38 124 SER A CA 1
ATOM 990 C C . SER A 1 124 ? -22.281 -22.301 22.117 1.00 58.38 124 SER A C 1
ATOM 992 O O . SER A 1 124 ? -22.486 -23.206 21.301 1.00 58.38 124 SER A O 1
ATOM 994 N N . PRO A 1 125 ? -21.034 -22.014 22.560 1.00 58.97 125 PRO A N 1
ATOM 995 C CA . PRO A 1 125 ? -19.942 -22.943 22.319 1.00 58.97 125 PRO A CA 1
ATOM 996 C C . PRO A 1 125 ? -20.425 -24.276 22.865 1.00 58.97 125 PRO A C 1
ATOM 998 O O . PRO A 1 125 ? -20.796 -24.357 24.037 1.00 58.97 125 PRO A O 1
ATOM 1001 N N . SER A 1 126 ? -20.521 -25.280 21.993 1.00 58.66 126 SER A N 1
ATOM 1002 C CA . SER A 1 126 ? -20.850 -26.642 22.387 1.00 58.66 126 SER A CA 1
ATOM 1003 C C . SER A 1 126 ? -20.028 -26.944 23.626 1.00 58.66 126 SER A C 1
ATOM 1005 O O . SER A 1 126 ? -18.797 -26.934 23.546 1.00 58.66 126 SER A O 1
ATOM 1007 N N . GLN A 1 127 ? -20.718 -27.083 24.764 1.00 50.12 127 GLN A N 1
ATOM 1008 C CA . GLN A 1 127 ? -20.116 -27.425 26.040 1.00 50.12 127 GLN A CA 1
ATOM 1009 C C . GLN A 1 127 ? -19.113 -28.524 25.739 1.00 50.12 127 GLN A C 1
ATOM 1011 O O . GLN A 1 127 ? -19.496 -29.559 25.187 1.00 50.12 127 GLN A O 1
ATOM 1016 N N . ILE A 1 128 ? -17.832 -28.261 25.999 1.00 46.53 128 ILE A N 1
ATOM 1017 C CA . ILE A 1 128 ? -16.815 -29.299 25.943 1.00 46.53 128 ILE A CA 1
ATOM 1018 C C . ILE A 1 128 ? -17.342 -30.366 26.897 1.00 46.53 128 ILE A C 1
ATOM 1020 O O . ILE A 1 128 ? -17.345 -30.172 28.112 1.00 46.53 128 ILE A O 1
ATOM 1024 N N . ARG A 1 129 ? -17.901 -31.448 26.342 1.00 39.88 129 ARG A N 1
ATOM 1025 C CA . ARG A 1 129 ? -18.165 -32.667 27.089 1.00 39.88 129 ARG A CA 1
ATOM 1026 C C . ARG A 1 129 ? -16.783 -33.137 27.499 1.00 39.88 129 ARG A C 1
ATOM 1028 O O . ARG A 1 129 ? -16.089 -33.776 26.717 1.00 39.88 129 ARG A O 1
ATOM 1035 N N . LEU A 1 130 ? -16.361 -32.731 28.692 1.00 42.69 130 LEU A N 1
ATOM 1036 C CA . LEU A 1 130 ? -15.283 -33.392 29.397 1.00 42.69 130 LEU A CA 1
ATOM 1037 C C . LEU A 1 130 ? -15.780 -34.820 29.602 1.00 42.69 130 LEU A C 1
ATOM 1039 O O . LEU A 1 130 ? -16.652 -35.076 30.433 1.00 42.69 130 LEU A O 1
ATOM 1043 N N . GLU A 1 131 ? -15.321 -35.728 28.745 1.00 41.03 131 GLU A N 1
ATOM 1044 C CA . GLU A 1 131 ? -15.497 -37.148 28.985 1.00 41.03 131 GLU A CA 1
ATOM 1045 C C . GLU A 1 131 ? -14.860 -37.471 30.347 1.00 41.03 131 GLU A C 1
ATOM 1047 O O . GLU A 1 131 ? -13.762 -36.990 30.637 1.00 41.03 131 GLU A O 1
ATOM 1052 N N . PRO A 1 132 ? -15.532 -38.246 31.214 1.00 42.88 132 PRO A N 1
ATOM 1053 C CA . PRO A 1 132 ? -15.172 -38.378 32.628 1.00 42.88 132 PRO A CA 1
ATOM 1054 C C . PRO A 1 132 ? -13.889 -39.189 32.908 1.00 42.88 132 PRO A C 1
ATOM 1056 O O . PRO A 1 132 ? -13.719 -39.687 34.016 1.00 42.88 132 PRO A O 1
ATOM 1059 N N . TRP A 1 133 ? -12.979 -39.344 31.941 1.00 44.59 133 TRP A N 1
ATOM 1060 C CA . TRP A 1 133 ? -11.855 -40.286 32.016 1.00 44.59 133 TRP A CA 1
ATOM 1061 C C . TRP A 1 133 ? -10.459 -39.671 31.844 1.00 44.59 133 TRP A C 1
ATOM 1063 O O . TRP A 1 133 ? -9.538 -40.349 31.399 1.00 44.59 133 TRP A O 1
ATOM 1073 N N . SER A 1 134 ? -10.247 -38.425 32.275 1.00 46.34 134 SER A N 1
ATOM 1074 C CA . SER A 1 134 ? -8.886 -37.977 32.601 1.00 46.34 134 SER A CA 1
ATOM 1075 C C . SER A 1 134 ? -8.880 -36.988 33.769 1.00 46.34 134 SER A C 1
ATOM 1077 O O . SER A 1 134 ? -9.510 -35.933 33.661 1.00 46.34 134 SER A O 1
ATOM 1079 N N . PRO A 1 135 ? -8.199 -37.291 34.891 1.00 49.66 135 PRO A N 1
ATOM 1080 C CA . PRO A 1 135 ? -8.133 -36.393 36.031 1.00 49.66 135 PRO A CA 1
ATOM 1081 C C . PRO A 1 135 ? -7.085 -35.310 35.757 1.00 49.66 135 PRO A C 1
ATOM 1083 O O . PRO A 1 135 ? -5.927 -35.461 36.125 1.00 49.66 135 PRO A O 1
ATOM 1086 N N . PHE A 1 136 ? -7.487 -34.220 35.109 1.00 54.38 136 PHE A N 1
ATOM 1087 C CA . PHE A 1 136 ? -6.698 -32.988 35.116 1.00 54.38 136 PHE A CA 1
ATOM 1088 C C . PHE A 1 136 ? -7.304 -32.029 36.134 1.00 54.38 136 PHE A C 1
ATOM 1090 O O . PHE A 1 136 ? -8.512 -31.770 36.114 1.00 54.38 136 PHE A O 1
ATOM 1097 N N . VAL A 1 137 ? -6.479 -31.513 37.043 1.00 51.16 137 VAL A N 1
ATOM 1098 C CA . VAL A 1 137 ? -6.919 -30.540 38.047 1.00 51.16 137 VAL A CA 1
ATOM 1099 C C . VAL A 1 137 ? -6.703 -29.149 37.469 1.00 51.16 137 VAL A C 1
ATOM 1101 O O . VAL A 1 137 ? -5.577 -28.728 37.218 1.00 51.16 137 VAL A O 1
ATOM 1104 N N . VAL A 1 138 ? -7.793 -28.416 37.234 1.00 51.34 138 VAL A N 1
ATOM 1105 C CA . VAL A 1 138 ? -7.704 -27.020 36.790 1.00 51.34 138 VAL A CA 1
ATOM 1106 C C . VAL A 1 138 ? -7.113 -26.191 37.925 1.00 51.34 138 VAL A C 1
ATOM 1108 O O . VAL A 1 138 ? -7.751 -26.006 38.962 1.00 51.34 138 VAL A O 1
ATOM 1111 N N . ARG A 1 139 ? -5.891 -25.689 37.729 1.00 51.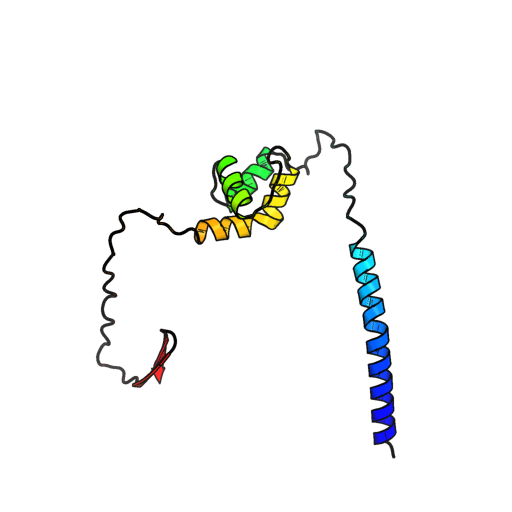44 139 ARG A N 1
ATOM 1112 C CA . ARG A 1 139 ? -5.154 -24.955 38.765 1.00 51.44 139 ARG A CA 1
ATOM 1113 C C . ARG A 1 139 ? -5.562 -23.482 38.851 1.00 51.44 139 ARG A C 1
ATOM 1115 O O . ARG A 1 139 ? -5.656 -22.947 39.950 1.00 51.44 139 ARG A O 1
ATOM 1122 N N . ALA A 1 140 ? -5.811 -22.834 37.710 1.00 43.22 140 ALA A N 1
ATOM 1123 C CA . ALA A 1 140 ? -6.334 -21.467 37.611 1.00 43.22 140 ALA A CA 1
ATOM 1124 C C . ALA A 1 140 ? -6.787 -21.134 36.176 1.00 43.22 140 ALA A C 1
ATOM 1126 O O . ALA A 1 140 ? -6.365 -21.777 35.213 1.00 43.22 140 ALA A O 1
ATOM 1127 N N . ILE A 1 141 ? -7.603 -20.083 36.037 1.00 45.16 141 ILE A N 1
ATOM 1128 C CA . ILE A 1 141 ? -7.940 -19.453 34.752 1.00 45.16 141 ILE A CA 1
ATOM 1129 C C . ILE A 1 141 ? -7.353 -18.038 34.766 1.00 45.16 141 ILE A C 1
ATOM 1131 O O . ILE A 1 141 ? -7.751 -17.221 35.596 1.00 45.16 141 ILE A O 1
ATOM 1135 N N . ALA A 1 142 ? -6.426 -17.751 33.853 1.00 42.38 142 ALA A N 1
ATOM 1136 C CA . ALA A 1 142 ? -5.868 -16.418 33.629 1.00 42.38 142 ALA A CA 1
ATOM 1137 C C . ALA A 1 142 ? -5.913 -16.096 32.127 1.00 42.38 142 ALA A C 1
ATOM 1139 O O . ALA A 1 142 ? -5.632 -16.961 31.300 1.00 42.38 142 ALA A O 1
ATOM 1140 N N . ASP A 1 143 ? -6.329 -14.875 31.777 1.00 46.44 143 ASP A N 1
ATOM 1141 C CA . ASP A 1 143 ? -6.388 -14.359 30.397 1.00 46.44 143 ASP A CA 1
ATOM 1142 C C . ASP A 1 143 ? -7.082 -15.280 29.375 1.00 46.44 143 ASP A C 1
ATOM 1144 O O . ASP A 1 143 ? -6.693 -15.377 28.212 1.00 46.44 143 ASP A O 1
ATOM 1148 N N . GLY A 1 144 ? -8.140 -15.975 29.807 1.00 46.94 144 GLY A N 1
ATOM 1149 C CA . GLY A 1 144 ? -8.954 -16.819 28.929 1.00 46.94 144 GLY A CA 1
ATOM 1150 C C . GLY A 1 144 ? -8.281 -18.115 28.465 1.00 46.94 144 GLY A C 1
ATOM 1151 O O . GLY A 1 144 ? -8.851 -18.811 27.626 1.00 46.94 144 GLY A O 1
ATOM 1152 N N . MET A 1 145 ? -7.115 -18.474 29.012 1.00 41.50 145 MET A N 1
ATOM 1153 C CA . MET A 1 145 ? -6.472 -19.766 28.775 1.00 41.50 145 MET A CA 1
ATOM 1154 C C . MET A 1 145 ? -6.462 -20.609 30.053 1.00 41.50 145 MET A C 1
ATOM 1156 O O . MET A 1 145 ? -6.163 -20.125 31.146 1.00 41.50 145 MET A O 1
ATOM 1160 N N . VAL A 1 146 ? -6.824 -21.886 29.917 1.00 47.72 146 VAL A N 1
ATOM 1161 C CA . VAL A 1 146 ? -6.848 -22.847 31.027 1.00 47.72 146 VAL A CA 1
ATOM 1162 C C . VAL A 1 146 ? -5.475 -23.501 31.129 1.00 47.72 146 VAL A C 1
ATOM 1164 O O . VAL A 1 146 ? -5.027 -24.146 30.183 1.00 47.72 146 VAL A O 1
ATOM 1167 N N . VAL A 1 147 ? -4.812 -23.342 32.274 1.00 49.28 147 VAL A N 1
ATOM 1168 C CA . VAL A 1 147 ? -3.556 -24.039 32.577 1.00 49.28 147 VAL A CA 1
ATOM 1169 C C . VAL A 1 147 ? -3.900 -25.354 33.280 1.00 49.28 147 VAL A C 1
ATOM 1171 O O . VAL A 1 147 ? -4.540 -25.342 34.335 1.00 49.28 147 VAL A O 1
ATOM 1174 N N . LEU A 1 148 ? -3.514 -26.476 32.667 1.00 53.72 148 LEU A N 1
ATOM 1175 C CA . LEU A 1 148 ? -3.762 -27.837 33.159 1.00 53.72 148 LEU A CA 1
ATOM 1176 C C . LEU A 1 148 ? -2.500 -28.400 33.836 1.00 53.72 148 LEU A C 1
ATOM 1178 O O . LEU A 1 148 ? -1.395 -28.160 33.345 1.00 53.72 148 LEU A O 1
ATOM 1182 N N . GLU A 1 149 ? -2.680 -29.143 34.932 1.00 49.06 149 GLU A N 1
ATOM 1183 C CA . GLU A 1 149 ? -1.675 -30.009 35.581 1.00 49.06 149 GLU A CA 1
ATOM 1184 C C . GLU A 1 149 ? -2.104 -31.478 35.468 1.00 49.06 149 GLU A C 1
ATOM 1186 O O . GLU A 1 149 ? -3.319 -31.752 35.652 1.00 49.06 149 GLU A O 1
#